Protein AF-A0A534C7M5-F1 (afdb_monomer_lite)

Structure (mmCIF, N/CA/C/O backbone):
data_AF-A0A534C7M5-F1
#
_entry.id   AF-A0A534C7M5-F1
#
loop_
_atom_site.group_PDB
_atom_site.id
_atom_site.type_symbol
_atom_site.label_atom_id
_atom_site.label_alt_id
_atom_site.label_comp_id
_atom_site.label_asym_id
_atom_site.label_entity_id
_atom_site.label_seq_id
_atom_site.pdbx_PDB_ins_code
_atom_site.Cartn_x
_atom_site.Cartn_y
_atom_site.Cartn_z
_atom_site.occupancy
_atom_site.B_iso_or_equiv
_atom_site.auth_seq_id
_atom_site.auth_comp_id
_atom_site.auth_asym_id
_atom_site.auth_atom_id
_atom_site.pdbx_PDB_model_num
ATOM 1 N N . MET A 1 1 ? -4.576 -13.915 7.980 1.00 77.44 1 MET A N 1
ATOM 2 C CA . MET A 1 1 ? -3.428 -13.723 7.073 1.00 77.44 1 MET A CA 1
ATOM 3 C C . MET A 1 1 ? -3.690 -12.524 6.179 1.00 77.44 1 MET A C 1
ATOM 5 O O . MET A 1 1 ? -4.459 -12.640 5.228 1.00 77.44 1 MET A O 1
ATOM 9 N N . THR A 1 2 ? -3.115 -11.371 6.515 1.00 95.06 2 THR A N 1
ATOM 10 C CA . THR A 1 2 ? -3.125 -10.183 5.644 1.00 95.06 2 THR A CA 1
ATOM 11 C C . THR A 1 2 ? -1.962 -10.294 4.667 1.00 95.06 2 THR A C 1
ATOM 13 O O . THR A 1 2 ? -0.962 -10.937 4.978 1.00 95.06 2 THR A O 1
ATOM 16 N N . ARG A 1 3 ? -2.082 -9.703 3.479 1.00 96.69 3 ARG A N 1
ATOM 17 C CA . ARG A 1 3 ? -0.974 -9.615 2.529 1.00 96.69 3 ARG A CA 1
ATOM 18 C C . ARG A 1 3 ? -0.654 -8.167 2.193 1.00 96.69 3 ARG A C 1
ATOM 20 O O . ARG A 1 3 ? -1.558 -7.333 2.193 1.00 96.69 3 ARG A O 1
ATOM 27 N N . ALA A 1 4 ? 0.613 -7.899 1.912 1.00 97.75 4 ALA A N 1
ATOM 28 C CA . ALA A 1 4 ? 1.117 -6.585 1.542 1.00 97.75 4 ALA A CA 1
ATOM 29 C C . ALA A 1 4 ? 2.187 -6.704 0.450 1.00 97.75 4 ALA A C 1
ATOM 31 O O . ALA A 1 4 ? 2.815 -7.753 0.294 1.00 97.75 4 ALA A O 1
ATOM 32 N N . ILE A 1 5 ? 2.379 -5.619 -0.303 1.00 97.56 5 ILE A N 1
ATOM 33 C CA . ILE A 1 5 ? 3.577 -5.438 -1.122 1.00 97.56 5 ILE A CA 1
ATOM 34 C C . ILE A 1 5 ? 4.675 -4.901 -0.202 1.00 97.56 5 ILE A C 1
ATOM 36 O O . ILE A 1 5 ? 4.492 -3.855 0.417 1.00 97.56 5 ILE A O 1
ATOM 40 N N . VAL A 1 6 ? 5.778 -5.637 -0.078 1.00 97.38 6 VAL A N 1
ATOM 41 C CA . VAL A 1 6 ? 6.895 -5.330 0.824 1.00 97.38 6 VAL A CA 1
ATOM 42 C C . VAL A 1 6 ? 8.167 -5.134 0.005 1.00 97.38 6 VAL A C 1
ATOM 44 O O . VAL A 1 6 ? 8.457 -5.914 -0.905 1.00 97.38 6 VAL A O 1
ATOM 47 N N . LEU A 1 7 ? 8.925 -4.093 0.345 1.00 97.06 7 LEU A N 1
ATOM 48 C CA . LEU A 1 7 ? 10.220 -3.781 -0.244 1.00 97.06 7 LEU A CA 1
ATOM 49 C C . LEU A 1 7 ? 11.307 -4.008 0.813 1.00 97.06 7 LEU A C 1
ATOM 51 O O . LEU A 1 7 ? 11.357 -3.299 1.814 1.00 97.06 7 LEU A O 1
ATOM 55 N N . HIS A 1 8 ? 12.165 -5.007 0.600 1.00 97.62 8 HIS A N 1
ATOM 56 C CA . HIS A 1 8 ? 13.291 -5.310 1.503 1.00 97.62 8 HIS A CA 1
ATOM 57 C C . HIS A 1 8 ? 14.607 -4.654 1.059 1.00 97.62 8 HIS A C 1
ATOM 59 O O . HIS A 1 8 ? 15.530 -4.511 1.852 1.00 97.62 8 HIS A O 1
ATOM 65 N N . GLU A 1 9 ? 14.697 -4.261 -0.211 1.00 97.38 9 GLU A N 1
ATOM 66 C CA . GLU A 1 9 ? 15.846 -3.590 -0.822 1.00 97.38 9 GLU A CA 1
ATOM 67 C C . GLU A 1 9 ? 15.351 -2.636 -1.915 1.00 97.38 9 GLU A C 1
ATOM 69 O O . GLU A 1 9 ? 14.339 -2.916 -2.558 1.00 97.38 9 GLU A O 1
ATOM 74 N N . THR A 1 10 ? 16.039 -1.513 -2.130 1.00 97.12 10 THR A N 1
ATOM 75 C CA . THR A 1 10 ? 15.668 -0.562 -3.187 1.00 97.12 10 THR A CA 1
ATOM 76 C C . THR A 1 10 ? 15.967 -1.134 -4.577 1.00 97.12 10 THR A C 1
ATOM 78 O O . THR A 1 10 ? 16.870 -1.955 -4.752 1.00 97.12 10 THR A O 1
ATOM 81 N N . GLY A 1 11 ? 15.208 -0.708 -5.586 1.00 96.19 11 GLY A N 1
ATOM 82 C CA . GLY A 1 11 ? 15.377 -1.170 -6.963 1.00 96.19 11 GLY A CA 1
ATOM 83 C C . GLY A 1 11 ? 14.124 -0.951 -7.799 1.00 96.19 11 GLY A C 1
ATOM 84 O O . GLY A 1 11 ? 13.274 -0.144 -7.433 1.00 96.19 11 GLY A O 1
ATOM 85 N N . GLY A 1 12 ? 14.026 -1.657 -8.925 1.00 97.12 12 GLY A N 1
ATOM 86 C CA . GLY A 1 12 ? 12.855 -1.587 -9.787 1.00 97.12 12 GLY A CA 1
ATOM 87 C C . GLY A 1 12 ? 11.685 -2.441 -9.278 1.00 97.12 12 GLY A C 1
ATOM 88 O O . GLY A 1 12 ? 11.744 -3.031 -8.192 1.00 97.12 12 GLY A O 1
ATOM 89 N N . PRO A 1 13 ? 10.608 -2.558 -10.077 1.00 97.00 13 PRO A N 1
ATOM 90 C CA . PRO A 1 13 ? 9.417 -3.332 -9.722 1.00 97.00 13 PRO A CA 1
ATOM 91 C C . PRO A 1 13 ? 9.693 -4.797 -9.357 1.00 97.00 13 PRO A C 1
ATOM 93 O O . PRO A 1 13 ? 8.922 -5.399 -8.616 1.00 97.00 13 PRO A O 1
ATOM 96 N N . GLU A 1 14 ? 10.799 -5.380 -9.828 1.00 97.75 14 GLU A N 1
ATOM 97 C CA . GLU A 1 14 ? 11.237 -6.736 -9.484 1.00 97.75 14 GLU A CA 1
ATOM 98 C C . GLU A 1 14 ? 11.555 -6.932 -7.993 1.00 97.75 14 GLU A C 1
ATOM 100 O O . GLU A 1 14 ? 11.645 -8.069 -7.525 1.00 97.75 14 GLU A O 1
ATOM 105 N N . LYS A 1 15 ? 11.729 -5.840 -7.239 1.00 97.75 15 LYS A N 1
ATOM 106 C C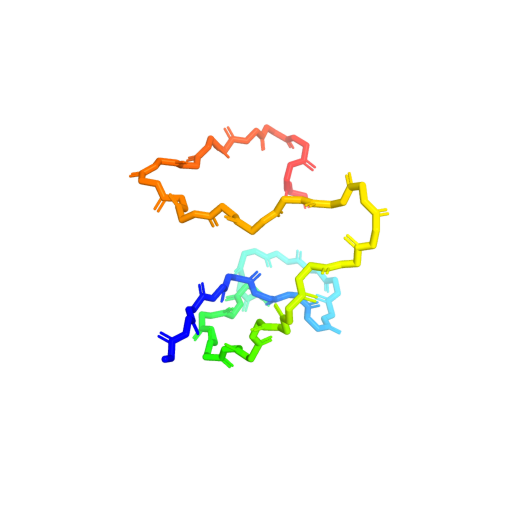A . LYS A 1 15 ? 11.961 -5.867 -5.790 1.00 97.75 15 LYS A CA 1
ATOM 107 C C . LYS A 1 15 ? 10.675 -5.861 -4.965 1.00 97.75 15 LYS A C 1
ATOM 109 O O . LYS A 1 15 ? 10.738 -6.147 -3.770 1.00 97.75 15 LYS A O 1
ATOM 114 N N . LEU A 1 16 ? 9.519 -5.596 -5.579 1.00 97.94 16 LEU A N 1
ATOM 115 C CA . LEU A 1 16 ? 8.217 -5.607 -4.912 1.00 97.94 16 LEU A CA 1
ATOM 116 C C . LEU A 1 16 ? 7.763 -7.048 -4.649 1.00 97.94 16 LEU A C 1
ATOM 118 O O . LEU A 1 16 ? 7.521 -7.816 -5.581 1.00 97.94 16 LEU A O 1
ATOM 122 N N . ARG A 1 17 ? 7.616 -7.425 -3.374 1.00 98.06 17 ARG A N 1
ATOM 123 C CA . ARG A 1 17 ? 7.241 -8.792 -2.983 1.00 98.06 17 ARG A CA 1
ATOM 124 C C . ARG A 1 17 ? 5.845 -8.851 -2.391 1.00 98.06 17 ARG A C 1
ATOM 126 O O . ARG A 1 17 ? 5.518 -8.096 -1.484 1.00 98.06 17 ARG A O 1
ATOM 133 N N . TRP A 1 18 ? 5.027 -9.781 -2.881 1.00 97.69 18 TRP A N 1
ATOM 134 C CA . TRP A 1 18 ? 3.696 -10.046 -2.334 1.00 97.69 18 TRP A CA 1
ATOM 135 C C . TRP A 1 18 ? 3.771 -11.066 -1.199 1.00 97.69 18 TRP A C 1
ATOM 137 O O . TRP A 1 18 ? 3.840 -12.274 -1.434 1.00 97.69 18 TRP A O 1
ATOM 147 N N . GLU A 1 19 ? 3.743 -10.576 0.036 1.00 98.12 19 GLU A N 1
ATOM 148 C CA . GLU A 1 19 ? 4.048 -11.368 1.228 1.00 98.12 19 GLU A CA 1
ATOM 149 C C . GLU A 1 19 ? 2.863 -11.416 2.192 1.00 98.12 19 GLU A C 1
ATOM 151 O O . GLU A 1 19 ? 2.032 -10.507 2.237 1.00 98.12 19 GLU A O 1
ATOM 156 N N . ALA A 1 20 ? 2.768 -12.504 2.962 1.00 97.75 20 ALA A N 1
ATOM 157 C CA . ALA A 1 20 ? 1.880 -12.556 4.115 1.00 97.75 20 ALA A CA 1
ATOM 158 C C . ALA A 1 20 ? 2.529 -11.797 5.275 1.00 97.75 20 ALA A C 1
ATOM 160 O O . ALA A 1 20 ? 3.704 -12.005 5.566 1.00 97.75 20 ALA A O 1
ATOM 161 N N . VAL A 1 21 ? 1.755 -10.940 5.935 1.00 96.31 21 VAL A N 1
ATOM 162 C CA . VAL A 1 21 ? 2.219 -10.109 7.047 1.00 96.31 21 VAL A CA 1
ATOM 163 C C . VAL A 1 21 ? 1.255 -10.208 8.222 1.00 96.31 21 VAL A C 1
ATOM 165 O O . VAL A 1 21 ? 0.033 -10.298 8.044 1.00 96.31 21 VAL A O 1
ATOM 168 N N . GLU A 1 22 ? 1.815 -10.167 9.427 1.00 95.62 22 GLU A N 1
ATOM 169 C CA . GLU A 1 22 ? 1.041 -10.005 10.652 1.00 95.62 22 GLU A CA 1
ATOM 170 C C . GLU A 1 22 ? 0.721 -8.527 10.864 1.00 95.62 22 GLU A C 1
ATOM 172 O O . GLU A 1 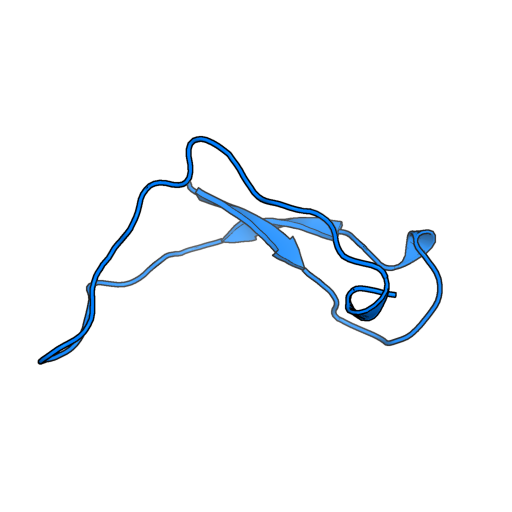22 ? 1.581 -7.658 10.734 1.00 95.62 22 GLU A O 1
ATOM 177 N N . VAL A 1 23 ? -0.541 -8.243 11.176 1.00 94.88 23 VAL A N 1
ATOM 178 C CA . VAL A 1 23 ? -1.013 -6.891 11.486 1.00 94.88 23 VAL A CA 1
ATOM 179 C C . VAL A 1 23 ? -1.494 -6.911 12.925 1.00 94.88 23 VAL A C 1
ATOM 181 O O . VAL A 1 23 ? -2.496 -7.569 13.221 1.00 94.88 23 VAL A O 1
ATOM 184 N N . GLY A 1 24 ? -0.761 -6.211 13.790 1.00 94.69 24 GLY A N 1
ATOM 185 C CA . GLY A 1 24 ? -1.081 -6.085 15.207 1.00 94.69 24 GLY A CA 1
ATOM 186 C C . GLY A 1 24 ? -2.366 -5.300 15.470 1.00 94.69 24 GLY A C 1
ATOM 187 O O . GLY A 1 24 ? -3.035 -4.809 14.553 1.00 94.69 24 GLY A O 1
ATOM 188 N N . ASP A 1 25 ? -2.710 -5.192 16.747 1.00 96.31 25 ASP A N 1
ATOM 189 C CA . ASP A 1 25 ? -3.814 -4.349 17.191 1.00 96.31 25 ASP A CA 1
ATOM 190 C C . ASP A 1 25 ? -3.405 -2.869 17.171 1.00 96.31 25 ASP A C 1
ATOM 192 O O . ASP A 1 25 ? -2.241 -2.557 17.435 1.00 96.31 25 ASP A O 1
ATOM 196 N N . PRO A 1 26 ? -4.329 -1.952 16.830 1.00 97.81 26 PRO A N 1
ATOM 197 C CA . PRO A 1 26 ? -4.022 -0.528 16.800 1.00 97.81 26 PRO A CA 1
ATOM 198 C C . PRO A 1 26 ? -3.719 -0.008 18.211 1.00 97.81 26 PRO A C 1
ATOM 200 O O . PRO A 1 26 ? -4.384 -0.383 19.181 1.00 97.81 26 PRO A O 1
ATOM 203 N N . GLY A 1 27 ? -2.740 0.888 18.318 1.00 98.06 27 GLY A N 1
ATOM 204 C CA . GLY A 1 27 ? -2.462 1.636 19.537 1.00 98.06 27 GLY A CA 1
ATOM 205 C C . GLY A 1 27 ? -3.514 2.712 19.833 1.00 98.06 27 GLY A C 1
ATOM 206 O O . GLY A 1 27 ? -4.497 2.901 19.111 1.00 98.06 27 GLY A O 1
ATOM 207 N N . ALA A 1 28 ? -3.305 3.463 20.916 1.00 98.19 28 ALA A N 1
ATOM 208 C CA . ALA A 1 28 ? -4.195 4.562 21.281 1.00 98.19 28 ALA A CA 1
ATOM 209 C C . ALA A 1 28 ? -4.190 5.659 20.199 1.00 98.19 28 ALA A C 1
ATOM 211 O O . ALA A 1 28 ? -3.159 6.270 19.933 1.00 9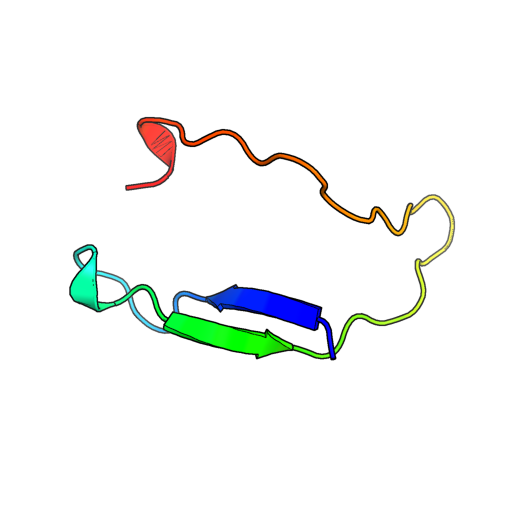8.19 28 ALA A O 1
ATOM 212 N N . GLY A 1 29 ? -5.357 5.920 19.603 1.00 98.31 29 GLY A N 1
ATOM 213 C CA . GLY A 1 29 ? -5.522 6.910 18.531 1.00 98.31 29 GLY A CA 1
ATOM 214 C C . GLY A 1 29 ? -5.277 6.377 17.114 1.00 98.31 29 GLY A C 1
ATOM 215 O O . GLY A 1 29 ? -5.430 7.135 16.159 1.00 98.31 29 GLY A O 1
ATOM 216 N N . GLU A 1 30 ? -4.948 5.095 16.953 1.00 98.44 30 GLU A N 1
ATOM 217 C CA . GLU A 1 30 ? -4.746 4.467 15.645 1.00 98.44 30 GLU A CA 1
ATOM 218 C C . GLU A 1 30 ? -6.003 3.731 15.154 1.00 98.44 30 GLU A C 1
ATOM 220 O O . GLU A 1 30 ? -6.878 3.342 15.930 1.00 98.44 30 GLU A O 1
ATOM 225 N N . LEU A 1 31 ? -6.087 3.511 13.838 1.00 97.56 31 LEU A N 1
ATOM 226 C CA . LEU A 1 31 ? -7.155 2.743 13.202 1.00 97.56 31 LEU A CA 1
ATOM 227 C C . LEU A 1 31 ? -6.584 1.528 12.479 1.00 97.56 31 LEU A C 1
ATOM 229 O O . LEU A 1 31 ? -5.610 1.627 11.735 1.00 97.56 31 LEU A O 1
ATOM 233 N N . ARG A 1 32 ? -7.273 0.392 12.606 1.00 96.56 32 ARG A N 1
ATOM 234 C CA . ARG A 1 32 ? -7.036 -0.783 11.766 1.00 96.56 32 ARG A CA 1
ATOM 235 C C . ARG A 1 32 ? -8.038 -0.796 10.620 1.00 96.56 32 ARG A C 1
ATOM 237 O O . ARG A 1 32 ? -9.231 -1.000 10.830 1.00 96.56 32 ARG A O 1
ATOM 244 N N . ILE A 1 33 ? -7.546 -0.597 9.401 1.00 96.25 33 ILE A N 1
ATOM 245 C CA . ILE A 1 33 ? -8.388 -0.467 8.208 1.00 96.25 33 ILE A CA 1
ATOM 246 C C . ILE A 1 33 ? -8.222 -1.691 7.311 1.00 96.25 33 ILE A C 1
ATOM 248 O O . ILE A 1 33 ? -7.113 -2.128 7.006 1.00 96.25 33 ILE A O 1
ATOM 252 N N . ARG A 1 34 ? -9.349 -2.229 6.838 1.00 96.00 34 ARG A N 1
ATOM 253 C CA . ARG A 1 34 ? -9.374 -3.219 5.760 1.00 96.00 34 ARG A CA 1
ATOM 254 C C . ARG A 1 34 ? -9.496 -2.499 4.420 1.00 96.00 34 ARG A C 1
ATOM 256 O O . ARG A 1 34 ? -10.592 -2.083 4.044 1.00 96.00 34 ARG A O 1
ATOM 263 N N . HIS A 1 35 ? -8.385 -2.383 3.700 1.00 96.81 35 HIS A N 1
ATOM 264 C CA . HIS A 1 35 ? -8.370 -1.805 2.357 1.00 96.81 35 HIS A CA 1
ATOM 265 C C . HIS A 1 35 ? -9.269 -2.605 1.397 1.00 96.81 35 HIS A C 1
ATOM 267 O O . HIS A 1 35 ? -9.186 -3.832 1.327 1.00 96.81 35 HIS A O 1
ATOM 273 N N . THR A 1 36 ? -10.141 -1.905 0.668 1.00 97.75 36 THR A N 1
ATOM 274 C CA . THR A 1 36 ? -10.939 -2.451 -0.451 1.00 97.75 36 THR A CA 1
ATOM 275 C C . THR A 1 36 ? -10.474 -1.914 -1.803 1.00 97.75 36 THR A C 1
ATOM 277 O O . THR A 1 36 ? -10.694 -2.557 -2.824 1.00 97.75 36 THR A O 1
ATOM 280 N N . ALA A 1 37 ? -9.780 -0.776 -1.787 1.00 97.81 37 ALA A N 1
ATOM 281 C CA . ALA A 1 37 ? -9.048 -0.189 -2.896 1.00 97.81 37 ALA A CA 1
ATOM 282 C C . ALA A 1 37 ? -7.786 0.496 -2.349 1.00 97.81 37 ALA A C 1
ATOM 284 O O . ALA A 1 37 ? -7.776 0.952 -1.202 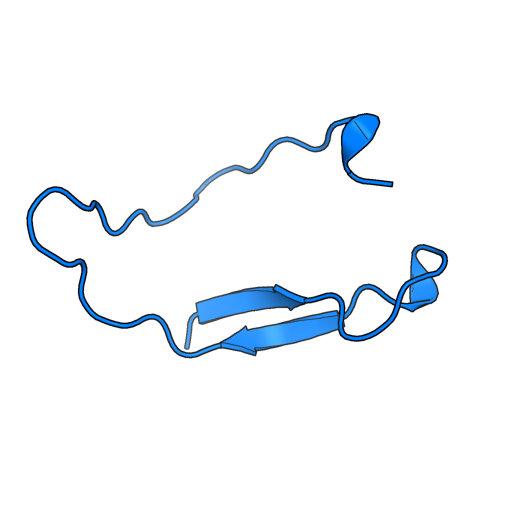1.00 97.81 37 ALA A O 1
ATOM 285 N N . VAL A 1 38 ? -6.738 0.560 -3.171 1.00 97.75 38 VAL A N 1
ATOM 286 C CA . VAL A 1 38 ? -5.478 1.261 -2.887 1.00 97.75 38 VAL A CA 1
ATOM 287 C C . VAL A 1 38 ? -5.072 1.991 -4.166 1.00 97.75 38 VAL A C 1
ATOM 289 O O . VAL A 1 38 ? -5.090 1.392 -5.241 1.00 97.75 38 VAL A O 1
ATOM 292 N N . GLY A 1 39 ? -4.782 3.288 -4.066 1.00 98.06 39 GLY A N 1
ATOM 293 C CA . GLY A 1 39 ? -4.308 4.082 -5.201 1.00 98.06 39 GLY A CA 1
ATOM 294 C C . GLY A 1 39 ? -2.824 3.838 -5.465 1.00 98.06 39 GLY A C 1
ATOM 295 O O . GLY A 1 39 ? -2.077 3.595 -4.524 1.00 98.06 39 GLY A O 1
ATOM 296 N N . VAL A 1 40 ? -2.418 3.924 -6.731 1.00 97.69 40 VAL A N 1
ATOM 297 C CA . VAL A 1 40 ? -1.008 3.905 -7.145 1.00 97.69 40 VAL A CA 1
ATOM 298 C C . VAL A 1 40 ? -0.645 5.302 -7.633 1.00 97.69 40 VAL A C 1
ATOM 300 O O . VAL A 1 40 ? -1.335 5.857 -8.490 1.00 97.69 40 VAL A O 1
ATOM 303 N N . ASN A 1 41 ? 0.420 5.868 -7.079 1.00 97.94 41 ASN A N 1
ATOM 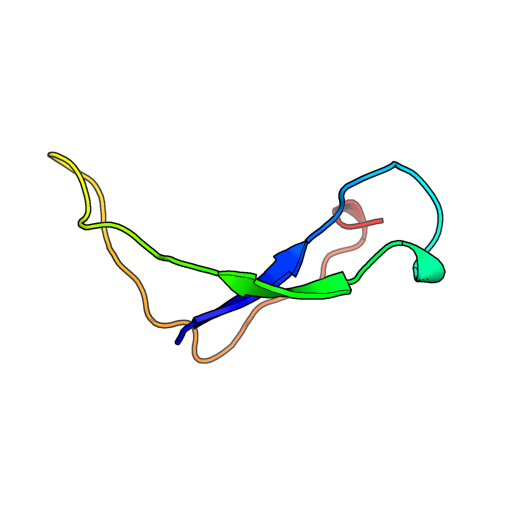304 C CA . ASN A 1 41 ? 0.926 7.200 -7.380 1.00 97.94 41 ASN A CA 1
ATOM 305 C C . ASN A 1 41 ? 2.307 7.113 -8.034 1.00 97.94 41 ASN A C 1
ATOM 307 O O . ASN A 1 41 ? 3.063 6.175 -7.809 1.00 97.94 41 ASN A O 1
ATOM 311 N N . PHE A 1 42 ? 2.688 8.146 -8.789 1.00 97.75 42 PHE A N 1
ATOM 312 C CA . PHE A 1 42 ? 4.042 8.229 -9.355 1.00 97.75 42 PHE A CA 1
ATOM 313 C C . PHE A 1 42 ? 5.133 8.306 -8.272 1.00 97.75 42 PHE A C 1
ATOM 315 O O . PHE A 1 42 ? 6.275 7.966 -8.528 1.00 97.75 42 PHE A O 1
ATOM 322 N N . HIS A 1 43 ? 4.789 8.739 -7.055 1.00 96.75 43 HIS A N 1
ATOM 323 C CA . HIS A 1 43 ? 5.727 8.772 -5.930 1.00 96.75 43 HIS A CA 1
ATOM 324 C C . HIS A 1 43 ? 6.031 7.382 -5.342 1.00 96.75 43 HIS A C 1
ATOM 326 O O . HIS A 1 43 ? 6.920 7.267 -4.508 1.00 96.75 43 HIS A O 1
ATOM 332 N N . ASP A 1 44 ? 5.303 6.342 -5.761 1.00 94.94 44 ASP A N 1
ATOM 333 C CA . ASP A 1 44 ? 5.477 4.985 -5.236 1.00 94.94 44 ASP A CA 1
ATOM 334 C C . ASP A 1 44 ? 6.653 4.232 -5.900 1.00 94.94 44 ASP A C 1
ATOM 336 O O . ASP A 1 44 ? 6.978 3.125 -5.469 1.00 94.94 44 ASP A O 1
ATOM 340 N N . THR A 1 45 ? 7.270 4.796 -6.950 1.00 91.50 45 THR A N 1
ATOM 341 C CA . THR A 1 45 ? 8.443 4.238 -7.660 1.00 91.50 45 THR A CA 1
ATOM 342 C C . THR A 1 45 ? 9.757 4.737 -7.085 1.00 91.50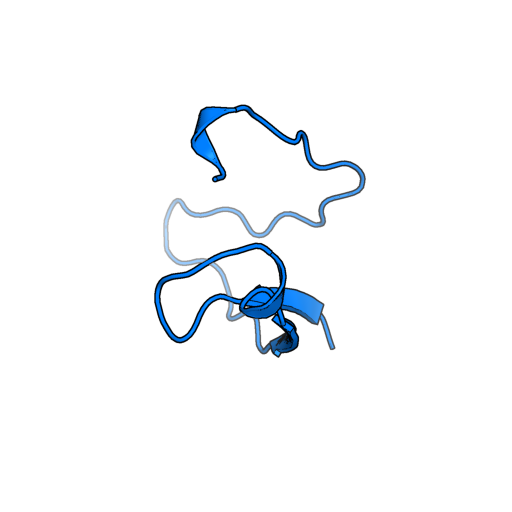 45 THR A C 1
ATOM 344 O O . THR A 1 45 ? 10.681 3.911 -6.938 1.00 91.50 45 THR A O 1
#

Foldseek 3Di:
DDWDFDAPDDDDPVRTDTDDDDDDDDDVPDDDDDDPDDDDDPVVD

Secondary structure (DSSP, 8-state):
-EEEEEESS-SSGGGEEEEEE------TT------S-----GGG-

pLDDT: mean 96.58, std 3.15, range [77.44, 98.44]

Sequence (45 aa):
MTRAIVLHETGGPEKLRWEAVEVGDPGAGELRIRHTAVGVNFHDT

Radius of gyration: 13.0 Å; chains: 1; bounding box: 27×22×31 Å